Protein AF-A0A1A2N1E7-F1 (afdb_monomer_lite)

Radius of gyration: 16.3 Å; chains: 1; bounding box: 38×25×44 Å

Foldseek 3Di:
DDPVVVVVVVVVVQVVVCVVPVHRDDQQADKDKDKDWDQDPPDPVSIDIDIDMDGDPNHPPNVVVRVVVVVVVVVCVVVVPD

pLDDT: mean 74.87, std 8.02, range [53.75, 86.25]

Secondary structure (DSSP, 8-state):
--HHHHHHHHHHHHHHHHHHHSS-----S-EEEEEEEEE-TTSTTSEEEEEEEEE-TT-HHHHHHHHHHHHHHHHHHHHT--

Sequence (82 aa):
MSAETLHAIETTIRAHIAETHGDVPALTDWFVSYGAMTQCDDSPTGLSYITNYCTSDGSPQGALGIASLGLRHLADDLSGAE

Structure (mmCIF, N/CA/C/O backbone):
data_AF-A0A1A2N1E7-F1
#
_entry.id   AF-A0A1A2N1E7-F1
#
loop_
_atom_site.group_PDB
_atom_site.id
_atom_site.type_symbol
_atom_site.label_atom_id
_atom_site.label_alt_id
_atom_site.label_comp_id
_atom_site.label_asym_id
_atom_site.label_entity_id
_atom_site.label_seq_id
_atom_site.pdbx_PDB_ins_code
_atom_site.Cartn_x
_atom_site.Cartn_y
_atom_site.Cartn_z
_atom_site.occupancy
_atom_site.B_iso_or_equiv
_atom_site.auth_seq_id
_atom_site.auth_comp_id
_atom_site.auth_asym_id
_atom_site.auth_atom_id
_atom_site.pdbx_PDB_model_num
ATOM 1 N N . MET A 1 1 ? 5.042 8.702 8.024 1.00 62.28 1 MET A N 1
ATOM 2 C CA . MET A 1 1 ? 6.063 8.357 7.010 1.00 62.28 1 MET A CA 1
ATOM 3 C C . MET A 1 1 ? 6.146 9.512 6.023 1.00 62.28 1 MET A C 1
ATOM 5 O O . MET A 1 1 ? 5.092 10.023 5.667 1.00 62.28 1 MET A O 1
ATOM 9 N N . SER A 1 2 ? 7.343 9.986 5.663 1.00 72.06 2 SER A N 1
ATOM 10 C CA . SER A 1 2 ? 7.491 11.118 4.733 1.00 72.06 2 SER A CA 1
ATOM 11 C C . SER A 1 2 ? 7.414 10.657 3.273 1.00 72.06 2 SER A C 1
ATOM 13 O O . SER A 1 2 ? 7.617 9.477 2.976 1.00 72.06 2 SER A O 1
ATOM 15 N N . ALA A 1 3 ? 7.149 11.591 2.354 1.00 69.81 3 ALA A N 1
ATOM 16 C CA . ALA A 1 3 ? 7.180 11.331 0.911 1.00 69.81 3 ALA A CA 1
ATOM 17 C C . ALA A 1 3 ? 8.554 10.809 0.445 1.00 69.81 3 ALA A C 1
ATOM 19 O O . ALA A 1 3 ? 8.631 9.939 -0.417 1.00 69.81 3 ALA A O 1
ATOM 20 N N . GLU A 1 4 ? 9.635 11.273 1.077 1.00 72.94 4 GLU A N 1
ATOM 21 C CA . GLU A 1 4 ? 11.002 10.814 0.809 1.00 72.94 4 GLU A CA 1
ATOM 22 C C . GLU A 1 4 ? 11.190 9.330 1.145 1.00 72.94 4 GLU A C 1
ATOM 24 O O . GLU A 1 4 ? 11.819 8.600 0.382 1.00 72.94 4 GLU A O 1
ATOM 29 N N . THR A 1 5 ? 10.613 8.852 2.256 1.00 73.62 5 THR A N 1
ATOM 30 C CA . THR A 1 5 ? 10.679 7.431 2.629 1.00 73.62 5 THR A CA 1
ATOM 31 C C . THR A 1 5 ? 9.943 6.554 1.618 1.00 73.62 5 THR A C 1
ATOM 33 O O . THR A 1 5 ? 10.468 5.520 1.215 1.00 73.62 5 THR A O 1
ATOM 36 N N . LEU A 1 6 ? 8.755 6.975 1.174 1.00 64.19 6 LEU A N 1
ATOM 37 C CA . LEU A 1 6 ? 7.996 6.266 0.139 1.00 64.19 6 LEU A CA 1
ATOM 38 C C . LEU A 1 6 ? 8.780 6.189 -1.176 1.00 64.19 6 LEU A C 1
ATOM 40 O O . LEU A 1 6 ? 8.891 5.116 -1.765 1.00 64.19 6 LEU A O 1
ATOM 44 N N . HIS A 1 7 ? 9.392 7.302 -1.583 1.00 71.31 7 HIS A N 1
ATOM 45 C CA . HIS A 1 7 ? 10.210 7.363 -2.789 1.00 71.31 7 HIS A CA 1
ATOM 46 C C . HIS A 1 7 ? 11.461 6.471 -2.705 1.00 71.31 7 HIS A C 1
ATOM 48 O O . HIS A 1 7 ? 11.815 5.790 -3.669 1.00 71.31 7 HIS A O 1
ATOM 54 N N . ALA A 1 8 ? 12.118 6.420 -1.542 1.00 76.00 8 ALA A N 1
ATOM 55 C CA . ALA A 1 8 ? 13.266 5.5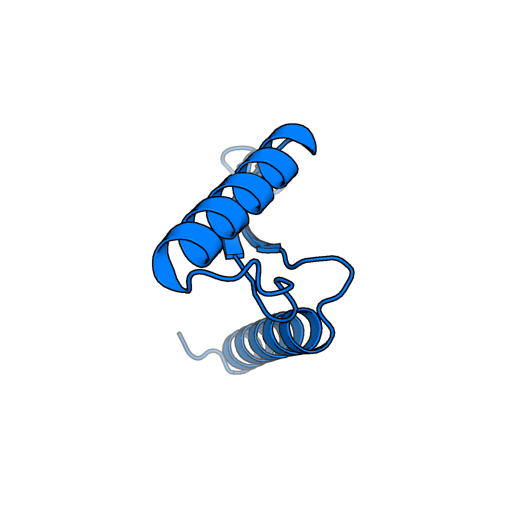44 -1.314 1.00 76.00 8 ALA A CA 1
ATOM 56 C C . ALA A 1 8 ? 12.885 4.054 -1.366 1.00 76.00 8 ALA A C 1
ATOM 58 O O . ALA A 1 8 ? 13.623 3.248 -1.940 1.00 76.00 8 ALA A O 1
ATOM 59 N N . ILE A 1 9 ? 11.722 3.685 -0.817 1.00 74.12 9 ILE A N 1
ATOM 60 C CA . ILE A 1 9 ? 11.186 2.318 -0.895 1.00 74.12 9 ILE A CA 1
ATOM 61 C C . ILE A 1 9 ? 10.889 1.949 -2.352 1.00 74.12 9 ILE A C 1
ATOM 63 O O . ILE A 1 9 ? 11.357 0.910 -2.815 1.00 74.12 9 ILE A O 1
ATOM 67 N N . GLU A 1 10 ? 10.193 2.812 -3.100 1.00 70.94 10 GLU A N 1
ATOM 68 C CA . GLU A 1 10 ? 9.907 2.583 -4.523 1.00 70.94 10 GLU A CA 1
ATOM 69 C C . GLU A 1 10 ? 11.201 2.387 -5.328 1.00 70.94 10 GLU A C 1
ATOM 71 O O . GLU A 1 10 ? 11.325 1.443 -6.111 1.00 70.94 10 GLU A O 1
ATOM 76 N N . THR A 1 11 ? 12.194 3.247 -5.095 1.00 76.69 11 THR A N 1
ATOM 77 C CA . THR A 1 11 ? 13.501 3.176 -5.760 1.00 76.69 11 THR A CA 1
ATOM 78 C C . THR A 1 11 ? 14.218 1.863 -5.448 1.00 76.69 11 THR A C 1
ATOM 80 O O . THR A 1 11 ? 14.784 1.240 -6.345 1.00 76.69 11 THR A O 1
ATOM 83 N N . THR A 1 12 ? 14.158 1.408 -4.194 1.00 80.06 12 THR A N 1
ATOM 84 C CA . THR A 1 12 ? 14.780 0.150 -3.755 1.00 80.06 12 THR A CA 1
ATOM 85 C C . THR A 1 12 ? 14.122 -1.061 -4.415 1.00 80.06 12 THR A C 1
ATOM 87 O O . THR A 1 12 ? 14.818 -1.932 -4.935 1.00 80.06 12 THR A O 1
ATOM 90 N N . ILE A 1 13 ? 12.786 -1.099 -4.460 1.00 72.81 13 ILE A N 1
ATOM 91 C CA . ILE A 1 13 ? 12.036 -2.170 -5.131 1.00 72.81 13 ILE A CA 1
ATOM 92 C C . ILE A 1 13 ? 12.381 -2.189 -6.627 1.00 72.81 13 ILE A C 1
ATOM 94 O O . ILE A 1 13 ? 12.661 -3.247 -7.189 1.00 72.81 13 ILE A O 1
ATOM 98 N N . ARG A 1 14 ? 12.441 -1.014 -7.267 1.00 69.94 14 ARG A N 1
ATOM 99 C CA . ARG A 1 14 ? 12.811 -0.875 -8.682 1.00 69.94 14 ARG A CA 1
ATOM 100 C C . ARG A 1 14 ? 14.215 -1.391 -8.973 1.00 69.94 14 ARG A C 1
ATOM 102 O O . ARG A 1 14 ? 14.398 -2.108 -9.954 1.00 69.94 14 ARG A O 1
ATOM 109 N N . ALA A 1 15 ? 15.183 -1.063 -8.119 1.00 73.12 15 ALA A N 1
ATOM 110 C CA . ALA A 1 15 ? 16.554 -1.542 -8.252 1.00 73.12 15 ALA A CA 1
ATOM 111 C C . ALA A 1 15 ? 16.643 -3.072 -8.120 1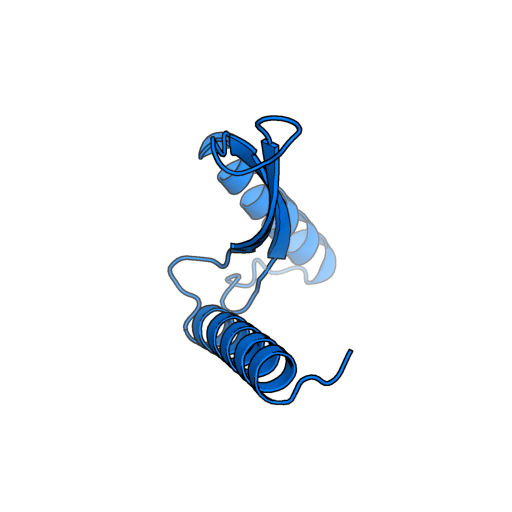.00 73.12 15 ALA A C 1
ATOM 113 O O . ALA A 1 15 ? 17.263 -3.718 -8.961 1.00 73.12 15 ALA A O 1
ATOM 114 N N . HIS A 1 16 ? 15.965 -3.656 -7.127 1.00 74.19 16 HIS A N 1
ATOM 115 C CA . HIS A 1 16 ? 15.967 -5.103 -6.898 1.00 74.19 16 HIS A CA 1
ATOM 116 C C . HIS A 1 16 ? 15.371 -5.898 -8.072 1.00 74.19 16 HIS A C 1
ATOM 118 O O . HIS A 1 16 ? 15.901 -6.931 -8.485 1.00 74.19 16 HIS A O 1
ATOM 124 N N . ILE A 1 17 ? 14.273 -5.405 -8.649 1.00 65.94 17 ILE A N 1
ATOM 125 C CA . ILE A 1 17 ? 13.630 -6.057 -9.792 1.00 65.94 17 ILE A CA 1
ATOM 126 C C . ILE A 1 17 ? 14.509 -5.943 -11.048 1.00 65.94 17 ILE A C 1
ATOM 128 O O . ILE A 1 17 ? 14.653 -6.928 -11.771 1.00 65.94 17 ILE A O 1
ATOM 132 N N . ALA A 1 18 ? 15.131 -4.784 -11.292 1.00 66.75 18 ALA A N 1
ATOM 133 C CA . ALA A 1 18 ? 16.057 -4.608 -12.414 1.00 66.75 18 ALA A CA 1
ATOM 134 C C . ALA A 1 18 ? 17.272 -5.551 -12.312 1.00 66.75 18 ALA A C 1
ATOM 136 O O . ALA A 1 18 ? 17.676 -6.147 -13.308 1.00 66.75 18 ALA A O 1
ATOM 137 N N . GLU A 1 19 ? 17.807 -5.746 -11.103 1.00 71.12 19 GLU A N 1
ATOM 138 C CA . GLU A 1 19 ? 18.885 -6.708 -10.836 1.00 71.12 19 GLU A CA 1
ATOM 139 C C . GLU A 1 19 ? 18.458 -8.158 -11.126 1.00 71.12 19 GLU A C 1
ATOM 141 O O . GLU A 1 19 ? 19.237 -8.944 -11.661 1.00 71.12 19 GLU A O 1
ATOM 146 N N . THR A 1 20 ? 17.205 -8.503 -10.824 1.00 68.81 20 THR A N 1
ATOM 147 C CA . THR A 1 20 ? 16.680 -9.870 -10.968 1.00 68.81 20 THR A CA 1
ATOM 148 C C . THR A 1 20 ? 16.281 -10.212 -12.410 1.00 68.81 20 THR A C 1
ATOM 150 O O . THR A 1 20 ? 16.394 -11.368 -12.821 1.00 68.81 20 THR A O 1
ATOM 153 N N . HIS A 1 21 ? 15.813 -9.232 -13.191 1.00 68.56 21 HIS A N 1
ATOM 154 C CA . HIS A 1 21 ? 15.183 -9.465 -14.499 1.00 68.56 21 HIS A CA 1
ATOM 155 C C . HIS A 1 21 ? 15.952 -8.906 -15.710 1.00 68.56 21 HIS A C 1
ATOM 157 O O . HIS A 1 21 ? 15.543 -9.165 -16.840 1.00 68.56 21 HIS A O 1
ATOM 163 N N . GLY A 1 22 ? 17.073 -8.201 -15.512 1.00 54.50 22 GLY A N 1
ATOM 164 C CA . GLY A 1 22 ? 18.019 -7.816 -16.573 1.00 54.50 22 GLY A CA 1
ATOM 165 C C . GLY A 1 22 ? 17.591 -6.642 -17.465 1.00 54.50 22 GLY A C 1
ATOM 166 O O . GLY A 1 22 ? 18.448 -5.873 -17.890 1.00 54.50 22 GLY A O 1
ATOM 167 N N . ASP A 1 23 ? 16.290 -6.457 -17.686 1.00 62.56 23 ASP A N 1
ATOM 168 C CA . ASP A 1 23 ? 15.695 -5.215 -18.195 1.00 62.56 23 ASP A CA 1
ATOM 169 C C . ASP A 1 23 ? 15.101 -4.405 -17.033 1.00 62.56 23 ASP A C 1
ATOM 171 O O . ASP A 1 23 ? 14.938 -4.927 -15.934 1.00 62.56 23 ASP A O 1
ATOM 175 N N . VAL A 1 24 ? 14.782 -3.121 -17.239 1.00 57.12 24 VAL A N 1
ATOM 176 C CA . VAL A 1 24 ? 14.037 -2.311 -16.257 1.00 57.12 24 VAL A CA 1
ATOM 177 C C . VAL A 1 24 ? 12.542 -2.541 -16.499 1.00 57.12 24 VAL A C 1
ATOM 179 O O . VAL A 1 24 ? 11.950 -1.792 -17.283 1.00 57.12 24 VAL A O 1
ATOM 182 N N . PRO A 1 25 ? 11.880 -3.555 -15.903 1.00 56.19 25 PRO A N 1
ATOM 183 C CA . PRO A 1 25 ? 10.438 -3.645 -16.022 1.00 56.19 25 PRO A CA 1
ATOM 184 C C . PRO A 1 25 ? 9.827 -2.401 -15.384 1.00 56.19 25 PRO A C 1
ATOM 186 O O . PRO A 1 25 ? 10.219 -1.958 -14.299 1.00 56.19 25 PRO A O 1
ATOM 189 N N . ALA A 1 26 ? 8.848 -1.823 -16.070 1.00 58.59 26 ALA A N 1
ATOM 190 C CA . ALA A 1 26 ? 7.979 -0.851 -15.442 1.00 58.59 26 ALA A CA 1
ATOM 191 C C . ALA A 1 26 ? 7.258 -1.559 -14.285 1.00 58.59 26 ALA A C 1
ATOM 193 O O . ALA A 1 26 ? 6.525 -2.525 -14.505 1.00 58.59 26 ALA A O 1
ATOM 194 N N . LEU A 1 27 ? 7.494 -1.087 -13.058 1.00 59.31 27 LEU A N 1
ATOM 195 C CA . LEU A 1 27 ? 6.752 -1.464 -11.852 1.00 59.31 27 LEU A CA 1
ATOM 196 C C . LEU A 1 27 ? 5.303 -0.997 -12.009 1.00 59.31 27 LEU A C 1
ATOM 198 O O . LEU A 1 27 ? 4.922 0.090 -11.572 1.00 59.31 27 LEU A O 1
ATOM 202 N N . THR A 1 28 ? 4.529 -1.804 -12.722 1.00 62.72 28 THR A N 1
ATOM 203 C CA . THR A 1 28 ? 3.132 -1.529 -13.044 1.00 62.72 28 THR A CA 1
ATOM 204 C C . THR A 1 28 ? 2.223 -2.038 -11.947 1.00 62.72 28 THR A C 1
ATOM 206 O O . THR A 1 28 ? 1.355 -1.289 -11.545 1.00 62.72 28 THR A O 1
ATOM 209 N N . ASP A 1 29 ? 2.487 -3.222 -11.387 1.00 67.56 29 ASP A N 1
ATOM 210 C CA . ASP A 1 29 ? 1.597 -3.852 -10.411 1.00 67.56 29 ASP A CA 1
ATOM 211 C C . ASP A 1 29 ? 2.362 -4.256 -9.140 1.00 67.56 29 ASP A C 1
ATOM 213 O O . ASP A 1 29 ? 2.975 -5.320 -9.060 1.00 67.56 29 ASP A O 1
ATOM 217 N N . TRP A 1 30 ? 2.343 -3.397 -8.121 1.00 72.81 30 TRP A N 1
ATOM 218 C CA . TRP A 1 30 ? 2.878 -3.710 -6.791 1.00 72.81 30 TRP A CA 1
ATOM 219 C C . TRP A 1 30 ? 2.065 -3.016 -5.709 1.00 72.81 30 TRP A C 1
ATOM 221 O O . TRP A 1 30 ? 1.483 -1.966 -5.951 1.00 72.81 30 TRP A O 1
ATOM 231 N N . PHE A 1 31 ? 2.047 -3.555 -4.498 1.00 74.81 31 PHE A N 1
ATOM 232 C CA . PHE A 1 31 ? 1.571 -2.828 -3.326 1.00 74.81 31 PHE A CA 1
ATOM 233 C C . PHE A 1 31 ? 2.393 -3.229 -2.101 1.00 74.81 31 PHE A C 1
ATOM 235 O O . PHE A 1 31 ? 2.942 -4.328 -2.047 1.00 74.81 31 PHE A O 1
ATOM 242 N N . VAL A 1 32 ? 2.488 -2.335 -1.123 1.00 77.25 32 VAL A N 1
ATOM 243 C CA . VAL A 1 32 ? 3.176 -2.569 0.150 1.00 77.25 32 VAL A CA 1
ATOM 244 C C . VAL A 1 32 ? 2.201 -2.296 1.284 1.00 77.25 32 VAL A C 1
ATOM 246 O O . VAL A 1 32 ? 1.593 -1.228 1.331 1.00 77.25 32 VAL A O 1
ATOM 249 N N . SER A 1 33 ? 2.072 -3.247 2.212 1.00 80.88 33 SER A N 1
ATOM 250 C CA . SER A 1 33 ? 1.423 -3.020 3.505 1.00 80.88 33 SER A CA 1
ATOM 251 C C . SER A 1 33 ? 2.439 -2.485 4.509 1.00 80.88 33 SER A C 1
ATOM 253 O O . SER A 1 33 ? 3.533 -3.041 4.631 1.00 80.88 33 SER A O 1
ATOM 255 N N . TYR A 1 34 ? 2.078 -1.466 5.276 1.00 77.88 34 TYR A N 1
ATOM 256 C CA . TYR A 1 34 ? 2.915 -0.950 6.352 1.00 77.88 34 TYR A CA 1
ATOM 257 C C . TYR A 1 34 ? 2.075 -0.533 7.557 1.00 77.88 34 TYR A C 1
ATOM 259 O O . TYR A 1 34 ? 0.967 -0.017 7.426 1.00 77.88 34 TYR A O 1
ATOM 267 N N . GLY A 1 35 ? 2.630 -0.729 8.751 1.00 81.75 35 GLY A N 1
ATOM 268 C CA . GLY A 1 35 ? 2.052 -0.200 9.979 1.00 81.75 35 GLY A CA 1
ATOM 269 C C . GLY A 1 35 ? 2.298 1.298 10.104 1.00 81.75 35 GLY A C 1
ATOM 270 O O . GLY A 1 35 ? 3.418 1.766 9.889 1.00 81.75 35 GLY A O 1
ATOM 271 N N . ALA A 1 36 ? 1.278 2.052 10.488 1.00 80.25 36 ALA A N 1
ATOM 272 C CA . ALA A 1 36 ? 1.403 3.456 10.840 1.00 80.25 36 ALA A CA 1
ATOM 273 C C . ALA A 1 36 ? 0.841 3.701 12.238 1.00 80.25 36 ALA A C 1
ATOM 275 O O . ALA A 1 36 ? -0.203 3.167 12.601 1.00 80.25 36 ALA A O 1
ATOM 276 N N . MET A 1 37 ? 1.531 4.543 13.004 1.00 84.69 37 MET A N 1
ATOM 277 C CA . MET A 1 37 ? 0.994 5.097 14.240 1.00 84.69 37 MET A CA 1
ATOM 278 C C . MET A 1 37 ? 0.491 6.508 13.970 1.00 84.69 37 MET A C 1
ATOM 280 O O . MET A 1 37 ? 1.214 7.328 13.399 1.00 84.69 37 MET A O 1
ATOM 284 N N . THR A 1 38 ? -0.737 6.788 14.383 1.00 81.94 38 THR A N 1
ATOM 285 C CA . THR A 1 38 ? -1.339 8.118 14.313 1.00 81.94 38 THR A CA 1
ATOM 286 C C . THR A 1 38 ? -1.717 8.575 15.709 1.00 81.94 38 THR A C 1
ATOM 288 O O . THR A 1 38 ? -2.120 7.771 16.549 1.00 81.94 38 THR A O 1
ATOM 291 N N . GLN A 1 39 ? -1.601 9.874 15.965 1.00 85.12 39 GLN A N 1
ATOM 292 C CA . GLN A 1 39 ? -2.118 10.450 17.199 1.00 85.12 39 GLN A CA 1
ATOM 293 C C . GLN A 1 39 ? -3.648 10.343 17.181 1.00 85.12 39 GLN A C 1
ATOM 295 O O . GLN A 1 39 ? -4.273 10.633 16.160 1.00 85.12 39 GLN A O 1
ATOM 300 N N . CYS A 1 40 ? -4.235 9.848 18.266 1.00 82.38 40 CYS A N 1
ATOM 301 C CA . CYS A 1 40 ? -5.668 9.606 18.364 1.00 82.38 40 CYS A CA 1
ATOM 302 C C . CYS A 1 40 ? -6.129 9.921 19.782 1.00 82.38 40 CYS A C 1
ATOM 304 O O . CYS A 1 40 ? -5.720 9.242 20.724 1.00 82.38 40 CYS A O 1
ATOM 306 N N . ASP A 1 41 ? -6.983 10.935 19.911 1.00 82.38 41 ASP A N 1
ATOM 307 C CA . ASP A 1 41 ? -7.483 11.410 21.206 1.00 82.38 41 ASP A CA 1
ATOM 308 C C . ASP A 1 41 ? -8.416 10.390 21.884 1.00 82.38 41 ASP A C 1
ATOM 310 O O . ASP A 1 41 ? -8.561 10.398 23.104 1.00 82.38 41 ASP A O 1
ATOM 314 N N . ASP A 1 42 ? -8.977 9.462 21.105 1.00 81.75 42 ASP A N 1
ATOM 315 C CA . ASP A 1 42 ? -9.862 8.394 21.582 1.00 81.75 42 ASP A CA 1
ATOM 316 C C . ASP A 1 42 ? -9.102 7.131 22.033 1.00 81.75 42 ASP A C 1
ATOM 318 O O . ASP A 1 42 ? -9.703 6.179 22.534 1.00 81.75 42 ASP A O 1
ATOM 322 N N . SER A 1 43 ? -7.774 7.096 21.868 1.00 80.00 43 SER A N 1
ATOM 323 C CA . SER A 1 43 ? -6.942 5.990 22.347 1.00 80.00 43 SER A CA 1
ATOM 324 C C . SER A 1 43 ? -6.462 6.245 23.782 1.00 80.00 43 SER A C 1
ATOM 326 O O . SER A 1 43 ? -5.948 7.328 24.068 1.00 80.00 43 SER A O 1
ATOM 328 N N . PRO A 1 44 ? -6.498 5.247 24.689 1.00 81.12 44 PRO A N 1
ATOM 329 C CA . PRO A 1 44 ? -5.995 5.395 26.059 1.00 81.12 44 PRO A CA 1
ATOM 330 C C . PRO A 1 44 ? -4.492 5.716 26.133 1.00 81.12 44 PRO A C 1
ATOM 332 O O . PRO A 1 44 ? -4.014 6.193 27.160 1.00 81.12 44 PRO A O 1
ATOM 335 N N . THR A 1 45 ? -3.738 5.462 25.061 1.00 83.38 45 THR A N 1
ATOM 336 C CA . THR A 1 45 ? -2.310 5.801 24.948 1.00 83.38 45 THR A CA 1
ATOM 337 C C . THR A 1 45 ? -2.062 7.075 24.135 1.00 83.38 45 THR A C 1
ATOM 339 O O . THR A 1 45 ? -0.909 7.457 23.941 1.00 83.38 45 THR A O 1
ATOM 342 N N . GLY A 1 46 ? -3.118 7.720 23.624 1.00 86.25 46 GLY A N 1
ATOM 343 C CA . GLY A 1 46 ? -3.033 8.838 22.680 1.00 86.25 46 GLY A CA 1
ATOM 344 C C . GLY A 1 46 ? -2.528 8.442 21.287 1.00 86.25 46 GLY A C 1
ATOM 345 O O . GLY A 1 46 ? -2.272 9.309 20.449 1.00 86.25 46 GLY A O 1
ATOM 346 N N . LEU A 1 47 ? -2.344 7.141 21.033 1.00 83.81 47 LEU A N 1
ATOM 347 C CA . LEU A 1 47 ? -1.789 6.591 19.800 1.00 83.81 47 LEU A CA 1
ATOM 348 C C . LEU A 1 47 ? -2.686 5.467 19.278 1.00 83.81 47 LEU A C 1
ATOM 350 O O . LEU A 1 47 ? -3.064 4.566 20.026 1.00 83.81 47 LEU A O 1
ATOM 354 N N . SER A 1 48 ? -2.996 5.501 17.987 1.00 83.00 48 SER A N 1
ATOM 355 C CA . SER A 1 48 ? -3.668 4.420 17.267 1.00 83.00 48 SER A CA 1
ATOM 356 C C . SER A 1 48 ? -2.700 3.785 16.276 1.00 83.00 48 SER A C 1
ATOM 358 O O . SER A 1 48 ? -1.897 4.485 15.656 1.00 83.00 48 SER A O 1
ATOM 360 N N . TYR A 1 49 ? -2.758 2.462 16.145 1.00 81.50 49 TYR A N 1
ATOM 361 C CA . TYR A 1 49 ? -2.002 1.715 15.148 1.00 81.50 49 TYR A CA 1
ATOM 362 C C . TYR A 1 49 ? -2.945 1.279 14.031 1.00 81.50 49 TYR A C 1
ATOM 364 O O . TYR A 1 49 ? -3.948 0.621 14.292 1.00 81.50 49 TYR A O 1
ATOM 372 N N . ILE A 1 50 ? -2.607 1.627 12.793 1.00 81.94 50 ILE A N 1
ATOM 373 C CA . ILE A 1 50 ? -3.376 1.260 11.606 1.00 81.94 50 ILE A CA 1
ATOM 374 C C . ILE A 1 50 ? -2.475 0.585 10.577 1.00 81.94 50 ILE A C 1
ATOM 376 O O . ILE A 1 50 ? -1.316 0.966 10.391 1.00 81.94 50 ILE A O 1
ATOM 380 N N . THR A 1 51 ? -3.023 -0.403 9.876 1.00 81.12 51 THR A N 1
ATOM 381 C CA . THR A 1 51 ? -2.380 -0.972 8.691 1.00 81.12 51 THR A CA 1
ATOM 382 C C . THR A 1 51 ? -2.764 -0.124 7.489 1.00 81.12 51 THR A C 1
ATOM 384 O O . THR A 1 51 ? -3.943 0.029 7.185 1.00 81.12 51 THR A O 1
ATOM 387 N N . ASN A 1 52 ? -1.769 0.434 6.811 1.00 81.75 52 ASN A N 1
ATOM 388 C CA . ASN A 1 52 ? -1.939 1.189 5.580 1.00 81.75 52 ASN A CA 1
ATOM 389 C C . ASN A 1 52 ? -1.352 0.424 4.399 1.00 81.75 52 ASN A C 1
ATOM 391 O O . ASN A 1 52 ? -0.490 -0.442 4.556 1.00 81.75 52 ASN A O 1
ATOM 395 N N . TYR A 1 53 ? -1.793 0.801 3.205 1.00 82.38 53 TYR A N 1
ATOM 396 C CA . TYR A 1 53 ? -1.308 0.241 1.957 1.00 82.38 53 TYR A CA 1
ATOM 397 C C . TYR A 1 53 ? -0.899 1.363 1.006 1.00 82.38 53 TYR A C 1
ATOM 399 O O . TYR A 1 53 ? -1.561 2.398 0.943 1.00 82.38 53 TYR A O 1
ATOM 407 N N . CYS A 1 54 ? 0.175 1.157 0.252 1.00 80.19 54 CYS A N 1
ATOM 408 C CA . CYS A 1 54 ? 0.560 2.029 -0.854 1.00 80.19 54 CYS A CA 1
ATOM 409 C C . CYS A 1 54 ? 0.876 1.215 -2.112 1.00 80.19 54 CYS A C 1
ATOM 411 O O . CYS A 1 54 ? 1.207 0.034 -2.039 1.00 80.19 54 CYS A O 1
ATOM 413 N N . THR A 1 55 ? 0.744 1.855 -3.268 1.00 81.12 55 THR A N 1
ATOM 414 C CA . THR A 1 55 ? 1.032 1.318 -4.606 1.00 81.12 55 THR A CA 1
ATOM 415 C C . THR A 1 55 ? 1.591 2.458 -5.468 1.00 81.12 55 THR A C 1
ATOM 417 O O . THR A 1 55 ? 1.567 3.607 -5.022 1.00 81.12 55 THR A O 1
ATOM 420 N N . SER A 1 56 ? 2.113 2.186 -6.668 1.00 74.38 56 SER A N 1
ATOM 421 C CA . SER A 1 56 ? 2.523 3.258 -7.587 1.00 74.38 56 SER A CA 1
ATOM 422 C C . SER A 1 56 ? 1.316 3.964 -8.206 1.00 74.38 56 SER A C 1
ATOM 424 O O . SER A 1 56 ? 0.274 3.358 -8.447 1.00 74.38 56 SER A O 1
ATOM 426 N N . ASP A 1 57 ? 1.491 5.238 -8.563 1.00 69.75 57 ASP A N 1
ATOM 427 C CA . ASP A 1 57 ? 0.456 6.057 -9.216 1.00 69.75 57 ASP A CA 1
ATOM 428 C C . ASP A 1 57 ? -0.066 5.447 -10.534 1.00 69.75 57 ASP A C 1
ATOM 430 O O . ASP A 1 57 ? -1.191 5.711 -10.954 1.00 69.75 57 ASP A O 1
ATOM 434 N N . GLY A 1 58 ? 0.747 4.616 -11.193 1.00 69.50 58 GLY A N 1
ATOM 435 C CA . GLY A 1 58 ? 0.432 3.942 -12.455 1.00 69.50 58 GLY A CA 1
ATOM 436 C C . GLY A 1 58 ? -0.062 2.500 -12.315 1.00 69.50 58 GLY A C 1
ATOM 437 O O . GLY A 1 58 ? 0.022 1.767 -13.298 1.00 69.50 58 GLY A O 1
ATOM 438 N N . SER A 1 59 ? -0.538 2.091 -11.133 1.00 75.62 59 SER A N 1
ATOM 439 C CA . SER A 1 59 ? -0.910 0.705 -10.805 1.00 75.62 59 SER A CA 1
ATOM 440 C C . SER A 1 59 ? -2.419 0.523 -10.579 1.00 75.62 59 SER A C 1
ATOM 442 O O . SER A 1 59 ? -2.884 0.446 -9.435 1.00 75.62 59 SER A O 1
ATOM 444 N N . PRO A 1 60 ? -3.240 0.428 -11.648 1.00 74.62 60 PRO A N 1
ATOM 445 C CA . PRO A 1 60 ? -4.666 0.134 -11.516 1.00 74.62 60 PRO A CA 1
ATOM 446 C C . PRO A 1 60 ? -4.936 -1.186 -10.784 1.00 74.62 60 PRO A C 1
ATOM 448 O O . PRO A 1 60 ? -5.882 -1.261 -10.000 1.00 74.62 60 PRO A O 1
ATOM 451 N N . GLN A 1 61 ? -4.113 -2.220 -11.008 1.00 74.56 61 GLN A N 1
ATOM 452 C CA . GLN A 1 61 ? -4.283 -3.516 -10.342 1.00 74.56 61 GLN A CA 1
ATOM 453 C C . GLN A 1 61 ? -3.846 -3.464 -8.878 1.00 74.56 61 GLN A C 1
ATOM 455 O O . GLN A 1 61 ? -4.499 -4.074 -8.035 1.00 74.56 61 GLN A O 1
ATOM 460 N N . GLY A 1 62 ? -2.800 -2.700 -8.539 1.00 74.81 62 GLY A N 1
ATOM 461 C CA . GLY A 1 62 ? -2.430 -2.470 -7.142 1.00 74.81 62 GLY A CA 1
ATOM 462 C C . GLY A 1 62 ? -3.517 -1.709 -6.386 1.00 74.81 62 GLY A C 1
ATOM 463 O O . GLY A 1 62 ? -3.886 -2.115 -5.285 1.00 74.81 62 GLY A O 1
ATOM 464 N N . ALA A 1 63 ? -4.113 -0.681 -6.999 1.00 77.12 63 ALA A N 1
ATOM 465 C CA . ALA A 1 63 ? -5.254 0.029 -6.422 1.00 77.12 63 ALA A CA 1
ATOM 466 C C . ALA A 1 63 ? -6.467 -0.900 -6.212 1.00 77.12 63 ALA A C 1
ATOM 468 O O . ALA A 1 63 ? -7.074 -0.894 -5.139 1.00 77.12 63 ALA A O 1
ATOM 469 N N . LEU A 1 64 ? -6.787 -1.748 -7.198 1.00 80.00 64 LEU A N 1
ATOM 470 C CA . LEU A 1 64 ? -7.862 -2.740 -7.095 1.00 80.00 64 LEU A CA 1
ATOM 471 C C . LEU A 1 64 ? -7.586 -3.792 -6.007 1.00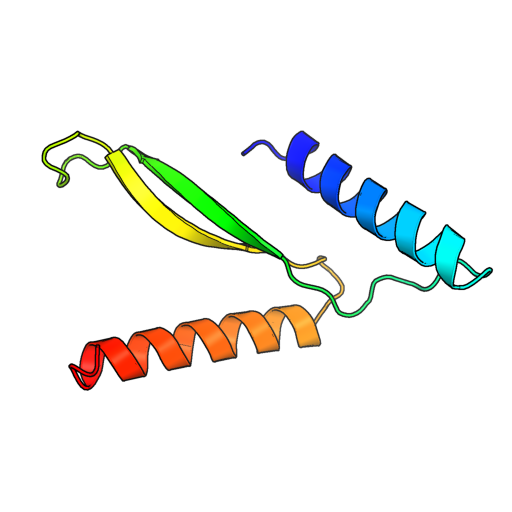 80.00 64 LEU A C 1
ATOM 473 O O . LEU A 1 64 ? -8.496 -4.167 -5.263 1.00 80.00 64 LEU A O 1
ATOM 477 N N . GLY A 1 65 ? -6.339 -4.253 -5.891 1.00 78.12 65 GLY A N 1
ATOM 478 C CA . GLY A 1 65 ? -5.905 -5.199 -4.864 1.00 78.12 65 GLY A CA 1
ATOM 479 C C . GLY A 1 65 ? -6.064 -4.630 -3.454 1.00 78.12 65 GLY A C 1
ATOM 480 O O . GLY A 1 65 ? -6.670 -5.276 -2.599 1.00 78.12 65 GLY A O 1
ATOM 481 N N . ILE A 1 66 ? -5.617 -3.389 -3.232 1.00 82.94 66 ILE A N 1
ATOM 482 C CA . ILE A 1 66 ? -5.791 -2.678 -1.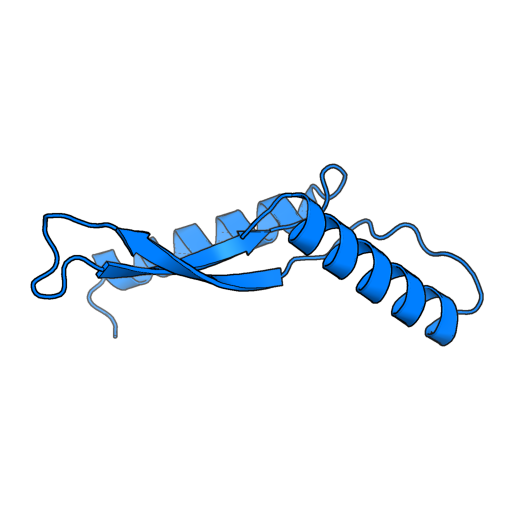955 1.00 82.94 66 ILE A CA 1
ATOM 483 C C . ILE A 1 66 ? -7.280 -2.509 -1.623 1.00 82.94 66 ILE A C 1
ATOM 485 O O . ILE A 1 66 ? -7.696 -2.795 -0.500 1.00 82.94 66 ILE A O 1
ATOM 489 N N . ALA A 1 67 ? -8.100 -2.097 -2.596 1.00 77.94 67 ALA A N 1
ATOM 490 C CA . ALA A 1 67 ? -9.541 -1.948 -2.396 1.00 77.94 67 ALA A CA 1
ATOM 491 C C . ALA A 1 67 ? -10.214 -3.280 -2.019 1.00 77.94 67 ALA A C 1
ATOM 493 O O . ALA A 1 67 ? -11.057 -3.320 -1.125 1.00 77.94 67 ALA A O 1
ATOM 494 N N . SER A 1 68 ? -9.805 -4.380 -2.655 1.00 79.44 68 SER A N 1
ATOM 495 C CA . SER A 1 68 ? -10.329 -5.721 -2.367 1.00 79.44 68 SER A CA 1
ATOM 496 C C . SER A 1 68 ? -9.976 -6.186 -0.950 1.00 79.44 68 SER A C 1
ATOM 498 O O . SER A 1 68 ? -10.817 -6.777 -0.275 1.00 79.44 68 SER A O 1
ATOM 500 N N . LEU A 1 69 ? -8.762 -5.884 -0.473 1.00 81.62 69 LEU A N 1
ATOM 501 C CA . LEU A 1 69 ? -8.350 -6.156 0.909 1.00 81.62 69 LEU A CA 1
ATOM 502 C C . LEU A 1 69 ? -9.172 -5.343 1.913 1.00 81.62 69 LEU A C 1
ATOM 504 O O . LEU A 1 69 ? -9.680 -5.904 2.880 1.00 81.62 69 LEU A O 1
ATOM 508 N N . GLY A 1 70 ? -9.355 -4.043 1.662 1.00 78.75 70 GLY A N 1
ATOM 509 C CA . GLY A 1 70 ? -10.171 -3.180 2.520 1.00 78.75 70 GLY A CA 1
ATOM 510 C C . GLY A 1 70 ? -11.625 -3.651 2.623 1.00 78.75 70 GLY A C 1
ATOM 511 O O . GLY A 1 70 ? -12.176 -3.708 3.719 1.00 78.75 70 GLY A O 1
ATOM 512 N N . LEU A 1 71 ? -12.230 -4.059 1.501 1.00 82.38 71 LEU A N 1
ATOM 513 C CA . LEU A 1 71 ? -13.585 -4.619 1.491 1.00 82.38 71 LEU A CA 1
ATOM 514 C C . LEU A 1 71 ? -13.680 -5.935 2.264 1.00 82.38 71 LEU A C 1
ATOM 516 O O . LEU A 1 71 ? -14.679 -6.161 2.941 1.00 82.38 71 LEU A O 1
ATOM 520 N N . ARG A 1 72 ? -12.656 -6.792 2.178 1.00 79.69 72 ARG A N 1
ATOM 521 C CA . ARG A 1 72 ? -12.614 -8.040 2.942 1.00 79.69 72 ARG A CA 1
ATOM 522 C C . ARG A 1 72 ? -12.536 -7.777 4.444 1.00 79.69 72 ARG A C 1
ATOM 524 O O . ARG A 1 72 ? -13.343 -8.339 5.166 1.00 79.69 72 ARG A O 1
ATOM 531 N N . HIS A 1 73 ? -11.649 -6.889 4.894 1.00 79.00 73 HIS A N 1
ATOM 532 C CA . HIS A 1 73 ? -11.567 -6.522 6.312 1.00 79.00 73 HIS A CA 1
ATOM 533 C C . HIS A 1 73 ? -12.881 -5.935 6.832 1.00 79.00 73 HIS A C 1
ATOM 535 O O . HIS A 1 73 ? -13.357 -6.344 7.881 1.00 79.00 73 HIS A O 1
ATOM 541 N N . LEU A 1 74 ? -13.520 -5.048 6.060 1.00 77.31 74 LEU A N 1
ATOM 542 C CA . LEU A 1 74 ? -14.829 -4.510 6.428 1.00 77.31 74 LEU A CA 1
ATOM 543 C C . LEU A 1 74 ? -15.900 -5.607 6.515 1.00 77.31 74 LEU A C 1
ATOM 545 O O . LEU A 1 74 ? -16.762 -5.563 7.388 1.00 77.31 74 LEU A O 1
ATOM 549 N N . ALA A 1 75 ? -15.879 -6.576 5.599 1.00 82.44 75 ALA A N 1
ATOM 550 C CA . ALA A 1 75 ? -16.803 -7.702 5.633 1.00 82.44 75 ALA A CA 1
ATOM 551 C C . ALA A 1 75 ? -16.559 -8.602 6.854 1.00 82.44 75 ALA A C 1
ATOM 553 O O . ALA A 1 75 ? -17.527 -8.982 7.512 1.00 82.44 75 ALA A O 1
ATOM 554 N N . ASP A 1 76 ? -15.295 -8.897 7.170 1.00 81.69 76 ASP A N 1
ATOM 555 C CA . ASP A 1 76 ? -14.896 -9.690 8.335 1.00 81.69 76 ASP A CA 1
ATOM 556 C C . ASP A 1 76 ? -15.362 -8.990 9.633 1.00 81.69 76 ASP A C 1
ATOM 558 O O . ASP A 1 76 ? -16.108 -9.596 10.409 1.00 81.69 76 ASP A O 1
ATOM 562 N N . ASP A 1 77 ? -15.101 -7.682 9.779 1.00 78.56 77 ASP A N 1
ATOM 563 C CA . ASP A 1 77 ? -15.554 -6.847 10.907 1.00 78.56 77 ASP A CA 1
ATOM 564 C C . ASP A 1 77 ? -17.084 -6.850 11.066 1.00 78.56 77 ASP A C 1
ATOM 566 O O . ASP A 1 77 ? -17.615 -7.039 12.162 1.00 78.56 77 ASP A O 1
ATOM 570 N N . LEU A 1 78 ? -17.823 -6.659 9.965 1.00 79.75 78 LEU A N 1
ATOM 571 C CA . LEU A 1 78 ? -19.291 -6.658 9.978 1.00 79.75 78 LEU A CA 1
ATOM 572 C C . LEU A 1 78 ? -19.877 -8.042 10.269 1.00 79.75 78 LEU A C 1
ATOM 574 O O . L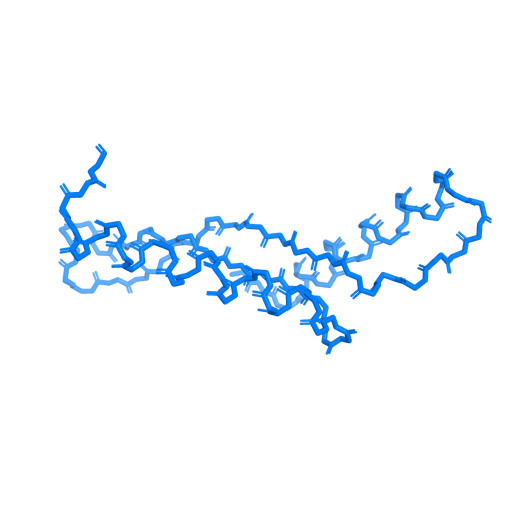EU A 1 78 ? -20.987 -8.143 10.795 1.00 79.75 78 LEU A O 1
ATOM 578 N N . SER A 1 79 ? -19.159 -9.103 9.904 1.00 85.75 79 SER A N 1
ATOM 579 C CA . SER A 1 79 ? -19.566 -10.483 10.165 1.00 85.75 79 SER A CA 1
ATOM 580 C C . SER A 1 79 ? -19.218 -10.958 11.580 1.00 85.75 79 SER A C 1
ATOM 582 O O . SER A 1 79 ? -19.755 -11.976 12.017 1.00 85.75 79 SER A O 1
ATOM 584 N N . GLY A 1 80 ? -18.369 -10.218 12.305 1.00 68.00 80 GLY A N 1
ATOM 585 C CA . GLY A 1 80 ? -17.878 -10.593 13.631 1.00 68.00 80 GLY A CA 1
ATOM 586 C C . GLY A 1 80 ? -16.955 -11.815 13.616 1.00 68.00 80 GLY A C 1
ATOM 587 O O . GLY A 1 80 ? -16.854 -12.507 14.629 1.00 68.00 80 GLY A O 1
ATOM 588 N N . ALA A 1 81 ? -16.341 -12.119 12.470 1.00 56.78 81 ALA A N 1
ATOM 589 C CA . ALA A 1 81 ? -15.391 -13.212 12.326 1.00 56.78 81 ALA A CA 1
ATOM 590 C C . ALA A 1 81 ? -13.970 -12.695 12.605 1.00 56.78 81 ALA A C 1
ATOM 592 O O . ALA A 1 81 ? -13.378 -12.044 11.748 1.00 56.78 81 ALA A O 1
ATOM 593 N N . GLU A 1 82 ? -13.444 -12.982 13.801 1.00 53.75 82 GLU A N 1
ATOM 594 C CA . GLU A 1 82 ? -12.006 -12.893 14.122 1.00 53.75 82 GLU A CA 1
ATOM 595 C C . GLU A 1 82 ? -11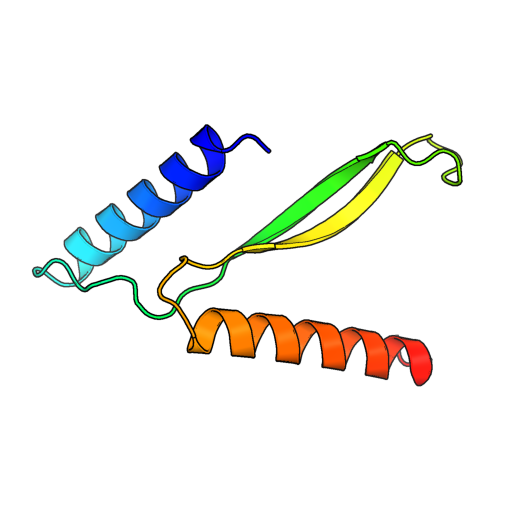.298 -14.234 13.874 1.00 53.75 82 GLU A C 1
ATOM 597 O O . GLU A 1 82 ? -11.857 -15.289 14.267 1.00 53.75 82 GLU A O 1
#